Protein AF-H9FGT3-F1 (afdb_monomer_lite)

Secondary structure (DSSP, 8-state):
---S---HHHHS-SSS--SS----S---EETTEE-HHHHHHHHS-TT--SS-HHHHHHS----------TTS--

Foldseek 3Di:
DDDDDDDPVRQPDPVDHDPDDDDDQADQDDPNDGCRVVSLVVVDDPPDPPPRVVCVVPDDDDDDDDDADPVRHD

Organism: Macaca mulatta (NCBI:txid9544)

Sequence (74 aa):
LVIGYLSEEELLDTENPFVQLLSGVVWLIRNGSIYINESQATECDETQETGSFSKFVNVISARTAIGHDRKGQL

pLDDT: mean 91.21, std 12.34, range [46.06, 98.19]

Structure (mmCIF, N/CA/C/O backbone):
data_AF-H9FGT3-F1
#
_entry.id   AF-H9FGT3-F1
#
loop_
_atom_site.group_PDB
_atom_site.id
_atom_site.type_symbol
_atom_site.label_atom_id
_atom_site.label_alt_id
_atom_site.label_comp_id
_atom_site.label_asym_id
_atom_site.label_entity_id
_atom_site.label_seq_id
_atom_site.pdbx_PDB_ins_code
_atom_site.Cartn_x
_atom_site.Cartn_y
_atom_site.Cartn_z
_atom_site.occupancy
_atom_site.B_iso_or_equiv
_atom_site.auth_seq_id
_atom_site.auth_comp_id
_atom_site.auth_asym_id
_atom_site.auth_atom_id
_atom_site.pdbx_PDB_model_num
ATOM 1 N N . LEU A 1 1 ? -11.337 -1.181 5.670 1.00 93.00 1 LEU A N 1
ATOM 2 C CA . LEU A 1 1 ? -10.052 -1.457 4.991 1.00 93.00 1 LEU A CA 1
ATOM 3 C C . LEU A 1 1 ? -9.392 -0.123 4.726 1.00 93.00 1 LEU A C 1
ATOM 5 O O . LEU A 1 1 ? -10.087 0.785 4.288 1.00 93.00 1 LEU A O 1
ATOM 9 N N . VAL A 1 2 ? -8.108 0.002 5.038 1.00 96.75 2 VAL A N 1
ATOM 10 C CA . VAL A 1 2 ? -7.343 1.236 4.839 1.00 96.75 2 VAL A CA 1
ATOM 11 C C . VAL A 1 2 ? -6.162 0.900 3.939 1.00 96.75 2 VAL A C 1
ATOM 13 O O . VAL A 1 2 ? -5.485 -0.098 4.171 1.00 96.75 2 VAL A O 1
ATOM 16 N N . ILE A 1 3 ? -5.960 1.698 2.891 1.00 97.38 3 ILE A N 1
ATOM 17 C CA . ILE A 1 3 ? -4.812 1.614 1.983 1.00 97.38 3 ILE A CA 1
ATOM 18 C C . ILE A 1 3 ? -4.346 3.043 1.730 1.00 97.38 3 ILE A C 1
ATOM 20 O O . ILE A 1 3 ? -5.155 3.885 1.336 1.00 97.38 3 ILE A O 1
ATOM 24 N N . GLY A 1 4 ? -3.058 3.301 1.932 1.00 97.06 4 GLY A N 1
ATOM 25 C CA . GLY A 1 4 ? -2.443 4.584 1.625 1.00 97.06 4 GLY A CA 1
ATOM 26 C C . GLY A 1 4 ? -1.374 4.972 2.633 1.00 97.06 4 GLY A C 1
ATOM 27 O O . GLY A 1 4 ? -0.815 4.118 3.320 1.00 97.06 4 GLY A O 1
ATOM 2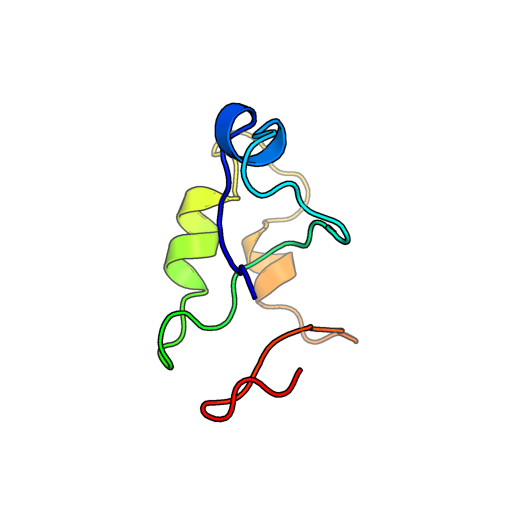8 N N . TYR A 1 5 ? -1.105 6.271 2.695 1.00 97.25 5 TYR A N 1
ATOM 29 C CA . TYR A 1 5 ? -0.168 6.868 3.639 1.00 97.25 5 TYR A CA 1
ATOM 30 C C . TYR A 1 5 ? -0.901 7.263 4.914 1.00 97.25 5 TYR A C 1
ATOM 32 O O . TYR A 1 5 ? -2.001 7.807 4.842 1.00 97.25 5 TYR A O 1
ATOM 40 N N . LEU A 1 6 ? -0.282 6.978 6.055 1.00 97.56 6 LEU A N 1
ATOM 41 C CA . LEU A 1 6 ? -0.818 7.255 7.381 1.00 97.56 6 LEU A CA 1
ATOM 42 C C . LEU A 1 6 ? 0.252 7.977 8.192 1.00 97.56 6 LEU A C 1
ATOM 44 O O . LEU A 1 6 ? 1.425 7.594 8.163 1.00 97.56 6 LEU A O 1
ATOM 48 N N . SER A 1 7 ? -0.157 9.017 8.902 1.00 97.44 7 SER A N 1
ATOM 49 C CA . SER A 1 7 ? 0.660 9.654 9.930 1.00 97.44 7 SER A CA 1
ATOM 50 C C . SER A 1 7 ? 0.726 8.786 11.187 1.00 97.44 7 SER A C 1
ATOM 52 O O . SER A 1 7 ? -0.130 7.937 11.425 1.00 97.44 7 SER A O 1
ATOM 54 N N . GLU A 1 8 ? 1.735 9.013 12.027 1.00 97.38 8 GLU A N 1
ATOM 55 C CA . GLU A 1 8 ? 1.849 8.317 13.314 1.00 97.38 8 GLU A CA 1
ATOM 56 C C . GLU A 1 8 ? 0.633 8.581 14.219 1.00 97.38 8 GLU A C 1
ATOM 58 O O . GLU A 1 8 ? 0.163 7.673 14.897 1.00 97.38 8 GLU A O 1
ATOM 63 N N . GLU A 1 9 ? 0.067 9.789 14.169 1.00 96.94 9 GLU A N 1
ATOM 64 C CA . GLU A 1 9 ? -1.137 10.147 14.926 1.00 96.94 9 GLU A CA 1
ATOM 65 C C . GLU A 1 9 ? -2.345 9.286 14.525 1.00 96.94 9 GLU A C 1
ATOM 67 O O . GLU A 1 9 ? -3.052 8.784 15.396 1.00 96.94 9 GLU A O 1
ATOM 72 N N . GLU A 1 10 ? -2.546 9.041 13.225 1.00 96.69 10 GLU A N 1
ATOM 73 C CA . GLU A 1 10 ? -3.608 8.154 12.724 1.00 96.69 10 GLU A CA 1
ATOM 74 C C . GLU A 1 10 ? -3.383 6.687 13.116 1.00 96.69 10 GLU A C 1
ATOM 76 O O . GLU A 1 10 ? -4.340 5.934 13.286 1.00 96.69 10 GLU A O 1
ATOM 81 N N . LEU A 1 11 ? -2.125 6.261 13.259 1.00 95.00 11 LEU A N 1
ATOM 82 C CA . LEU A 1 11 ? -1.790 4.903 13.695 1.00 95.00 11 LEU A CA 1
ATOM 83 C C . LEU A 1 11 ? -2.043 4.684 15.189 1.00 95.00 11 LEU A C 1
ATOM 85 O O . LEU A 1 11 ? -2.355 3.564 15.595 1.00 95.00 11 LEU A O 1
ATOM 89 N N . LEU A 1 12 ? -1.886 5.735 15.993 1.00 96.56 12 LEU A N 1
ATOM 90 C CA . LEU A 1 12 ? -2.047 5.709 17.446 1.00 96.56 12 LEU A CA 1
ATOM 91 C C . LEU A 1 12 ? -3.477 6.028 17.905 1.00 96.56 12 LEU A C 1
ATOM 93 O O . LEU A 1 12 ? -3.721 6.078 19.113 1.00 96.56 12 LEU A O 1
ATOM 97 N N . ASP A 1 13 ? -4.418 6.224 16.975 1.00 96.06 13 ASP A N 1
ATOM 98 C CA . ASP A 1 13 ? -5.822 6.435 17.313 1.00 96.06 1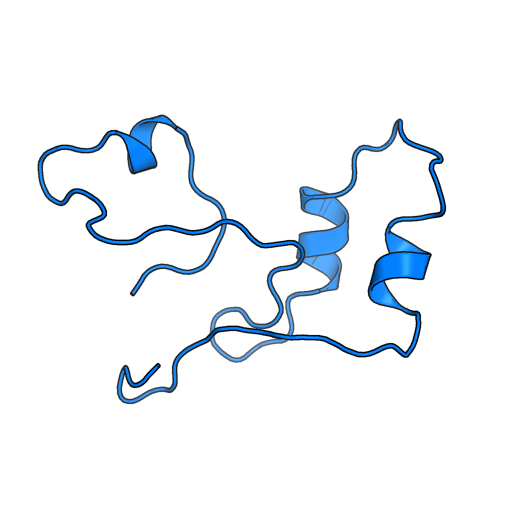3 ASP A CA 1
ATOM 99 C C . ASP A 1 13 ? -6.374 5.268 18.151 1.00 96.06 13 ASP A C 1
ATOM 101 O O . ASP A 1 13 ? -6.174 4.086 17.858 1.00 96.06 13 ASP A O 1
ATOM 105 N N . THR A 1 14 ? -7.084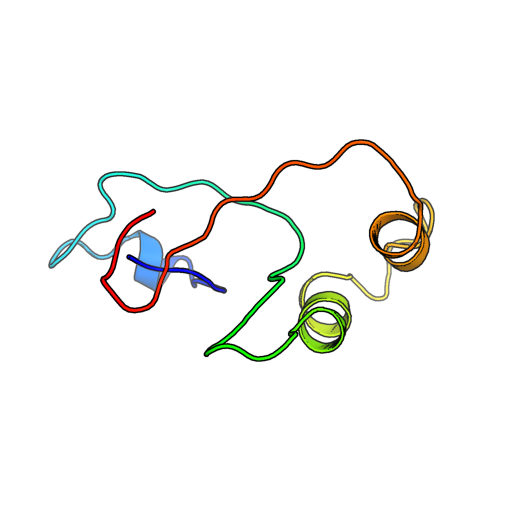 5.623 19.219 1.00 96.44 14 THR A N 1
ATOM 106 C CA . THR A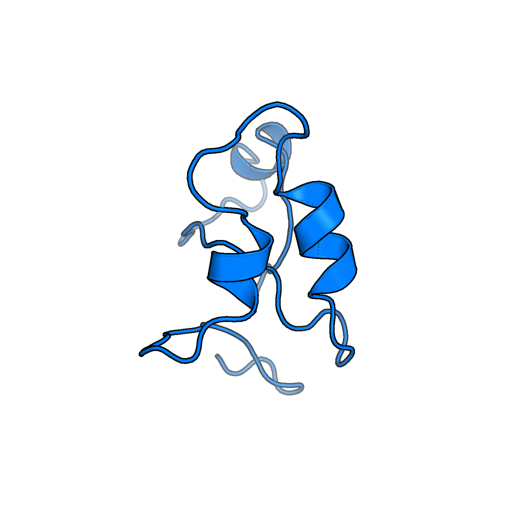 1 14 ? -7.675 4.683 20.177 1.00 96.44 14 THR A CA 1
ATOM 107 C C . THR A 1 14 ? -9.191 4.567 20.037 1.00 96.44 14 THR A C 1
ATOM 109 O O . THR A 1 14 ? -9.766 3.648 20.620 1.00 96.44 14 THR A O 1
ATOM 112 N N . GLU A 1 15 ? -9.844 5.443 19.262 1.00 97.62 15 GLU A N 1
ATOM 113 C CA . GLU A 1 15 ? -11.285 5.364 19.001 1.00 97.62 15 GLU A CA 1
ATOM 114 C C . GLU A 1 15 ? -11.611 4.195 18.059 1.00 97.62 15 GLU A C 1
ATOM 116 O O . GLU A 1 15 ? -12.512 3.401 18.341 1.00 97.62 15 GLU A O 1
ATOM 121 N N . ASN A 1 16 ? -10.841 4.039 16.977 1.00 96.00 16 ASN A N 1
ATOM 122 C CA . ASN A 1 16 ? -10.950 2.914 16.046 1.00 96.00 16 ASN A CA 1
ATOM 123 C C . ASN A 1 16 ? -9.559 2.357 15.672 1.00 96.00 16 ASN A C 1
ATOM 125 O O . ASN A 1 16 ? -9.101 2.536 14.538 1.00 96.00 16 ASN A O 1
ATOM 129 N N . PRO A 1 17 ? -8.874 1.677 16.611 1.00 97.06 17 PRO A N 1
ATOM 130 C CA . PRO A 1 17 ? -7.486 1.273 16.433 1.00 97.06 17 PRO A CA 1
ATOM 131 C C . PRO A 1 17 ? -7.327 0.202 15.351 1.00 97.06 17 PRO A C 1
ATOM 133 O O . PRO A 1 17 ? -8.170 -0.685 15.170 1.00 97.06 17 PRO A O 1
ATOM 136 N N . PHE A 1 18 ? -6.179 0.218 14.674 1.00 97.75 18 PHE A N 1
ATOM 137 C CA . PHE A 1 18 ? -5.804 -0.854 13.758 1.00 97.75 18 PHE A CA 1
ATOM 138 C C . PHE A 1 18 ? -5.614 -2.181 14.505 1.00 97.75 18 PHE A C 1
ATOM 140 O O . PHE A 1 18 ? -4.760 -2.310 15.376 1.00 97.75 18 PHE A O 1
ATOM 147 N N . VAL A 1 19 ? -6.370 -3.208 14.107 1.00 97.81 19 VAL A N 1
ATOM 148 C CA . VAL A 1 19 ? -6.169 -4.591 14.588 1.00 97.81 19 VAL A CA 1
ATOM 149 C C . VAL A 1 19 ? -5.093 -5.314 13.772 1.00 97.81 19 VAL A C 1
ATOM 151 O O . VAL A 1 19 ? -4.379 -6.172 14.286 1.00 97.81 19 VAL A O 1
ATOM 154 N N . GLN A 1 20 ? -4.985 -4.980 12.485 1.00 97.12 20 GLN A N 1
ATOM 155 C CA . GLN A 1 20 ? -3.963 -5.489 11.575 1.00 97.12 20 GLN A CA 1
ATOM 156 C C . GLN A 1 20 ? -3.420 -4.333 10.747 1.00 97.12 20 GLN A C 1
ATOM 158 O O . GLN A 1 20 ? -4.189 -3.542 10.199 1.00 97.12 20 GLN A O 1
ATOM 163 N N . LEU A 1 21 ? -2.097 -4.266 10.647 1.00 97.50 21 LEU A N 1
ATOM 164 C CA . LEU A 1 21 ? -1.389 -3.267 9.869 1.00 97.50 21 LEU A CA 1
ATOM 165 C C . LEU A 1 21 ? -0.071 -3.865 9.381 1.00 97.50 21 LEU A C 1
ATOM 167 O O . LEU A 1 21 ? 0.621 -4.560 10.124 1.00 97.50 21 LEU A O 1
ATOM 171 N N . LEU A 1 22 ? 0.267 -3.590 8.129 1.00 97.25 22 LEU A N 1
ATOM 172 C CA . LEU A 1 22 ? 1.564 -3.899 7.543 1.00 97.25 22 LEU A CA 1
ATOM 173 C C . LEU A 1 22 ? 1.950 -2.772 6.591 1.00 97.25 22 LEU A C 1
ATOM 175 O O . LEU A 1 22 ? 1.077 -2.131 6.006 1.00 97.25 22 LEU A O 1
ATOM 179 N N . SER A 1 23 ? 3.250 -2.571 6.414 1.00 96.38 23 SER A N 1
ATOM 180 C CA . SER A 1 23 ? 3.784 -1.578 5.484 1.00 96.38 23 SER A CA 1
ATOM 181 C C . SER A 1 23 ? 4.287 -2.260 4.218 1.00 96.38 23 SER A C 1
ATOM 183 O O . SER A 1 23 ? 4.893 -3.332 4.266 1.00 96.38 23 SER A O 1
ATOM 185 N N . GLY A 1 24 ? 4.030 -1.624 3.080 1.00 94.69 24 GLY A N 1
ATOM 186 C CA . GLY A 1 24 ? 4.584 -1.991 1.781 1.00 94.69 24 GLY A CA 1
ATOM 187 C C . GLY A 1 24 ? 5.341 -0.818 1.167 1.00 94.69 24 GLY A C 1
ATOM 188 O O . GLY A 1 24 ? 5.518 0.215 1.807 1.00 94.69 24 GLY A O 1
ATOM 189 N N . VAL A 1 25 ? 5.765 -0.991 -0.083 1.00 94.19 25 VAL A N 1
ATOM 190 C CA . VAL A 1 25 ? 6.391 0.056 -0.901 1.00 94.19 25 VAL A CA 1
ATOM 191 C C . VAL A 1 25 ? 5.652 0.097 -2.238 1.00 94.19 25 VAL A C 1
ATOM 193 O O . VAL A 1 25 ? 5.424 -0.955 -2.841 1.00 94.19 25 VAL A O 1
ATOM 196 N N . VAL A 1 26 ? 5.314 1.301 -2.691 1.00 95.75 26 VAL A N 1
ATOM 197 C CA . VAL A 1 26 ? 4.441 1.664 -3.815 1.00 95.75 26 VAL A CA 1
ATOM 198 C C . VAL A 1 26 ? 2.961 1.372 -3.570 1.00 95.75 26 VAL A C 1
ATOM 200 O O . VAL A 1 26 ? 2.516 0.222 -3.537 1.00 95.75 26 VAL A O 1
ATOM 203 N N . TRP A 1 27 ? 2.149 2.429 -3.544 1.00 97.62 27 TRP A N 1
ATOM 204 C CA . TRP A 1 27 ? 0.697 2.320 -3.637 1.00 97.62 27 TRP A CA 1
ATOM 205 C C . TRP A 1 27 ? 0.265 2.169 -5.105 1.00 97.62 27 TRP A C 1
ATOM 207 O O . TRP A 1 27 ? 0.264 3.108 -5.892 1.00 97.62 27 TRP A O 1
ATOM 217 N N . LEU A 1 28 ? -0.117 0.948 -5.494 1.00 97.81 28 LEU A N 1
ATOM 218 C CA . LEU A 1 28 ? -0.364 0.609 -6.902 1.00 97.81 28 LEU A CA 1
ATOM 219 C C . LEU A 1 28 ? -1.628 1.253 -7.498 1.00 97.81 28 LEU A C 1
ATOM 221 O O . LEU A 1 28 ? -1.590 1.756 -8.624 1.00 97.81 28 LEU A O 1
ATOM 225 N N . ILE A 1 29 ? -2.757 1.186 -6.781 1.00 98.12 29 ILE A N 1
ATOM 226 C CA . ILE A 1 29 ? -4.076 1.613 -7.271 1.00 98.12 29 ILE A CA 1
ATOM 227 C C . ILE A 1 29 ? -4.796 2.428 -6.200 1.00 98.12 29 ILE A C 1
ATOM 229 O O . ILE A 1 29 ? -5.074 1.923 -5.111 1.00 98.12 29 ILE A O 1
ATOM 233 N N . ARG A 1 30 ? -5.205 3.648 -6.553 1.00 98.00 30 ARG A N 1
ATOM 234 C CA . ARG A 1 30 ? -6.028 4.527 -5.722 1.00 98.00 30 ARG A CA 1
ATOM 235 C C . ARG A 1 30 ? -7.352 4.805 -6.419 1.00 98.00 30 ARG A C 1
ATOM 237 O O . ARG A 1 30 ? -7.383 5.330 -7.527 1.00 98.00 30 ARG A O 1
ATOM 244 N N . ASN A 1 31 ? -8.458 4.446 -5.767 1.00 96.50 31 ASN A N 1
ATOM 245 C CA . ASN A 1 31 ? -9.815 4.644 -6.292 1.00 96.50 31 ASN A CA 1
ATOM 246 C C . ASN A 1 31 ? -10.021 4.084 -7.723 1.00 96.50 31 ASN A C 1
ATOM 248 O O . ASN A 1 31 ? -10.692 4.686 -8.556 1.00 96.50 31 ASN A O 1
ATOM 252 N N . GLY A 1 32 ? -9.405 2.935 -8.024 1.00 96.94 32 GLY A N 1
ATOM 253 C CA . GLY A 1 32 ? -9.476 2.293 -9.343 1.00 96.94 32 GLY A CA 1
ATOM 254 C C . GLY A 1 32 ? -8.530 2.859 -10.410 1.00 96.94 32 GLY A C 1
ATOM 255 O O . GLY A 1 32 ? -8.523 2.332 -11.520 1.00 96.94 32 GLY A O 1
ATOM 256 N N . SER A 1 33 ? -7.719 3.869 -10.084 1.00 98.12 33 SER A N 1
ATOM 257 C CA . SER A 1 33 ? -6.712 4.458 -10.975 1.00 98.12 33 SER A CA 1
ATOM 258 C C . SER A 1 33 ? -5.297 4.060 -10.561 1.00 98.12 33 SER A C 1
ATOM 260 O O . SER A 1 33 ? -5.015 3.925 -9.372 1.00 98.12 33 SER A O 1
ATOM 262 N N . ILE A 1 34 ? -4.402 3.888 -11.537 1.00 98.12 34 ILE A N 1
ATOM 263 C CA . ILE A 1 34 ? -2.969 3.639 -11.298 1.00 98.12 34 ILE A CA 1
ATOM 264 C C . ILE A 1 34 ? -2.370 4.829 -10.537 1.00 98.12 34 ILE A C 1
ATOM 266 O O . ILE A 1 34 ? -2.657 5.966 -10.897 1.00 98.12 34 ILE A O 1
ATOM 270 N N . TYR A 1 35 ? -1.548 4.558 -9.518 1.00 98.19 35 TYR A N 1
ATOM 271 C CA . TYR A 1 35 ? -1.002 5.580 -8.609 1.00 98.19 35 TYR A CA 1
ATOM 272 C C . TYR A 1 35 ? 0.531 5.502 -8.424 1.00 98.19 35 TYR A C 1
ATOM 274 O O . TYR A 1 35 ? 1.116 6.072 -7.507 1.00 98.19 35 TYR A O 1
ATOM 282 N N . ILE A 1 36 ? 1.212 4.780 -9.321 1.00 95.56 36 ILE A N 1
ATOM 283 C CA . ILE A 1 36 ? 2.648 4.474 -9.221 1.00 95.56 36 ILE A CA 1
ATOM 284 C C . ILE A 1 36 ? 3.527 5.735 -9.301 1.00 95.56 36 ILE A C 1
ATOM 286 O O . ILE A 1 36 ? 4.572 5.795 -8.656 1.00 95.56 36 ILE A O 1
ATOM 290 N N . ASN A 1 37 ? 3.150 6.736 -10.100 1.00 93.00 37 ASN A N 1
ATOM 291 C CA . ASN A 1 37 ? 3.969 7.940 -10.287 1.00 93.00 37 ASN A CA 1
ATOM 292 C C . ASN A 1 37 ? 3.941 8.829 -9.042 1.00 93.00 37 ASN A C 1
ATOM 294 O O . ASN A 1 37 ? 4.970 9.345 -8.616 1.00 93.00 37 ASN A O 1
ATOM 298 N N . GLU A 1 38 ? 2.768 8.962 -8.438 1.00 95.06 38 GLU A N 1
ATOM 299 C CA . GLU A 1 38 ? 2.556 9.681 -7.194 1.00 95.06 38 GLU A CA 1
ATOM 300 C C . GLU A 1 38 ? 3.283 8.995 -6.038 1.00 95.06 38 GLU A C 1
ATOM 302 O O . GLU A 1 38 ? 3.939 9.666 -5.241 1.00 95.06 38 GLU A O 1
ATOM 307 N N . SER A 1 39 ? 3.252 7.660 -5.989 1.00 93.94 39 SER A N 1
ATOM 308 C CA . SER A 1 39 ? 4.039 6.898 -5.019 1.00 93.94 39 SER A CA 1
ATOM 309 C C . SER A 1 39 ? 5.538 7.072 -5.201 1.00 93.94 39 SER A C 1
ATOM 311 O O . SER A 1 39 ? 6.238 7.254 -4.215 1.00 93.94 39 SER A O 1
ATOM 313 N N . GLN A 1 40 ? 6.043 7.086 -6.438 1.00 90.50 40 GLN A N 1
ATOM 314 C CA . GLN A 1 40 ? 7.462 7.366 -6.686 1.00 90.50 40 GLN A CA 1
ATOM 315 C C . GLN A 1 40 ? 7.882 8.739 -6.161 1.00 90.50 40 GLN A C 1
ATOM 317 O O . GLN A 1 40 ? 8.950 8.849 -5.575 1.00 90.50 40 GLN A O 1
ATOM 322 N N . ALA A 1 41 ? 7.050 9.765 -6.342 1.00 89.94 41 ALA A N 1
ATOM 323 C CA . ALA A 1 41 ? 7.343 11.105 -5.837 1.00 89.94 41 ALA A CA 1
ATOM 324 C C . ALA A 1 41 ? 7.231 11.214 -4.306 1.00 89.94 41 ALA A C 1
ATOM 326 O O . ALA A 1 41 ? 7.877 12.067 -3.711 1.00 89.94 41 ALA A O 1
ATOM 327 N N . THR A 1 42 ? 6.400 10.379 -3.679 1.00 91.00 42 THR A N 1
ATOM 328 C CA . THR A 1 42 ? 6.119 10.443 -2.235 1.00 91.00 42 THR A CA 1
ATOM 329 C C . THR A 1 42 ? 7.072 9.578 -1.409 1.00 91.00 42 THR A C 1
ATOM 331 O O . THR A 1 42 ? 7.423 9.946 -0.295 1.00 91.00 42 THR A O 1
ATOM 334 N N . GLU A 1 43 ? 7.469 8.417 -1.931 1.00 89.12 43 GLU A N 1
ATOM 335 C CA . GLU A 1 43 ? 8.215 7.389 -1.189 1.00 89.12 43 GLU A CA 1
ATOM 336 C C . GLU A 1 43 ? 9.713 7.357 -1.520 1.00 89.12 43 GLU A C 1
ATOM 338 O O . GLU A 1 43 ? 10.470 6.640 -0.866 1.00 89.12 43 GLU A O 1
ATOM 343 N N . CYS A 1 44 ? 10.152 8.087 -2.549 1.00 82.12 44 CYS A N 1
ATOM 344 C CA . CYS A 1 44 ? 11.563 8.189 -2.900 1.00 82.12 44 CYS A CA 1
ATOM 345 C C . CYS A 1 44 ? 12.170 9.448 -2.281 1.00 82.12 44 CYS A C 1
ATOM 347 O O . CYS A 1 44 ? 11.810 10.561 -2.660 1.00 82.12 44 CYS A O 1
ATOM 349 N N . ASP A 1 45 ? 13.159 9.276 -1.407 1.00 69.19 45 ASP A N 1
ATOM 350 C CA . ASP A 1 45 ? 13.985 10.391 -0.952 1.00 69.19 45 ASP A CA 1
ATOM 351 C C . ASP A 1 45 ? 14.855 10.905 -2.110 1.00 69.19 45 ASP A C 1
ATOM 353 O O . ASP A 1 45 ? 15.548 10.127 -2.771 1.00 69.19 45 ASP A O 1
ATOM 357 N N . GLU A 1 46 ? 14.894 12.225 -2.323 1.00 62.75 46 GLU A N 1
ATOM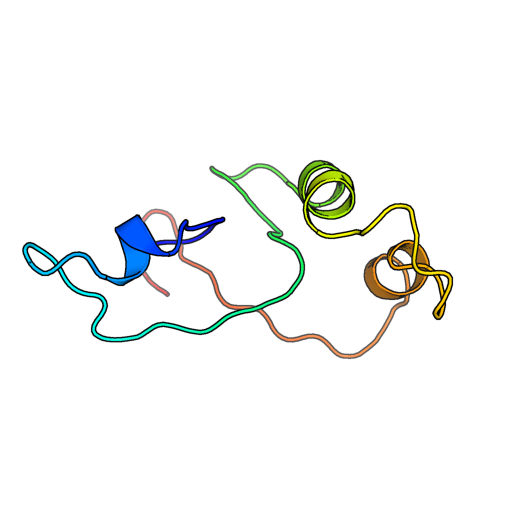 358 C CA . GLU A 1 46 ? 15.741 12.867 -3.350 1.00 62.75 46 GLU A CA 1
ATOM 359 C C . GLU A 1 46 ? 17.254 12.641 -3.124 1.00 62.75 46 GLU A C 1
ATOM 361 O O . GLU A 1 46 ? 18.073 12.983 -3.975 1.00 62.75 46 GLU A O 1
ATOM 366 N N . THR A 1 47 ? 17.648 12.082 -1.973 1.00 55.78 47 THR A N 1
ATOM 367 C CA . THR A 1 47 ? 19.043 12.010 -1.506 1.00 55.78 47 THR A CA 1
ATOM 368 C C . THR A 1 47 ? 19.679 10.616 -1.581 1.00 55.78 47 THR A C 1
ATOM 370 O O . THR A 1 47 ? 20.892 10.501 -1.391 1.00 55.78 47 THR A O 1
ATOM 373 N N . GLN A 1 48 ? 18.916 9.550 -1.869 1.00 47.28 48 GLN A N 1
ATOM 374 C CA . GLN A 1 48 ? 19.433 8.174 -1.885 1.00 47.28 48 GLN A CA 1
ATOM 375 C C . GLN A 1 48 ? 19.669 7.615 -3.303 1.00 47.28 48 GLN A C 1
ATOM 377 O O . GLN A 1 48 ? 18.751 7.330 -4.064 1.00 47.28 48 GLN A O 1
ATOM 382 N N . GLU A 1 49 ? 20.942 7.346 -3.607 1.00 53.62 49 GLU A N 1
ATOM 383 C CA . GLU A 1 49 ? 21.463 6.765 -4.862 1.00 53.62 49 GLU A CA 1
ATOM 384 C C . GLU A 1 49 ? 21.668 5.229 -4.784 1.00 53.62 49 GLU A C 1
ATOM 386 O O . GLU A 1 49 ? 22.520 4.652 -5.461 1.00 53.62 49 GLU A O 1
ATOM 391 N N . THR A 1 50 ? 20.925 4.505 -3.940 1.00 46.06 50 THR A N 1
ATOM 392 C CA . THR A 1 50 ? 21.127 3.049 -3.749 1.00 46.06 50 THR A CA 1
ATOM 393 C C . THR A 1 50 ? 20.354 2.218 -4.779 1.00 46.06 50 THR A C 1
ATOM 395 O O . THR A 1 50 ? 19.486 1.427 -4.443 1.00 46.06 50 THR A O 1
ATOM 398 N N . GLY A 1 51 ? 20.686 2.386 -6.065 1.00 57.84 51 GLY A N 1
ATOM 399 C CA . GLY A 1 51 ? 20.004 1.722 -7.181 1.00 57.84 51 GLY A CA 1
ATOM 400 C C . GLY A 1 51 ? 18.589 2.269 -7.344 1.00 57.84 51 GLY A C 1
ATOM 401 O O . GLY A 1 51 ? 17.711 1.934 -6.565 1.00 57.84 51 GLY A O 1
ATOM 402 N N . SER A 1 52 ? 18.381 3.133 -8.341 1.00 74.88 52 SER A N 1
ATOM 403 C CA . SER A 1 52 ? 17.215 4.025 -8.402 1.00 74.88 52 SER A CA 1
ATOM 404 C C . SER A 1 52 ? 15.907 3.343 -7.984 1.00 74.88 52 SER A C 1
ATOM 406 O O . SER A 1 52 ? 15.576 2.269 -8.483 1.00 74.88 52 SER A O 1
ATOM 408 N N . PHE A 1 53 ? 15.130 3.963 -7.094 1.00 82.94 53 PHE A N 1
ATOM 409 C CA . PHE A 1 53 ? 13.759 3.535 -6.788 1.00 82.94 53 PHE A CA 1
ATOM 410 C C . PHE A 1 53 ? 12.971 3.258 -8.087 1.00 82.94 53 PHE A C 1
ATOM 412 O O . PHE A 1 53 ? 12.248 2.273 -8.210 1.00 82.94 53 PHE A O 1
ATOM 419 N N . SER A 1 54 ? 13.264 4.034 -9.136 1.00 85.19 54 SER A N 1
ATOM 420 C CA . SER A 1 54 ? 12.871 3.773 -10.524 1.00 85.19 54 SER A CA 1
ATOM 421 C C . SER A 1 54 ? 13.231 2.365 -11.040 1.00 85.19 54 SER A C 1
ATOM 423 O O . SER A 1 54 ? 12.374 1.688 -11.597 1.00 85.19 54 SER A O 1
ATOM 425 N N . LYS A 1 55 ? 14.456 1.855 -10.854 1.00 87.31 55 LYS A N 1
ATOM 426 C CA . LYS A 1 55 ? 14.812 0.460 -11.169 1.00 87.31 55 LYS A CA 1
ATOM 427 C C . LYS A 1 55 ? 13.987 -0.532 -10.349 1.00 87.31 55 LYS A C 1
ATOM 429 O O . LYS A 1 55 ? 13.548 -1.529 -10.917 1.00 87.31 55 LYS A O 1
ATOM 434 N N . PHE A 1 56 ? 13.760 -0.282 -9.055 1.00 88.06 56 PHE A N 1
ATOM 435 C CA . PHE A 1 56 ? 12.891 -1.139 -8.236 1.00 88.06 56 PHE A CA 1
ATOM 436 C C . PHE A 1 56 ? 11.466 -1.197 -8.798 1.00 88.06 56 PHE A C 1
ATOM 438 O O . PHE A 1 56 ? 10.908 -2.289 -8.871 1.00 88.06 56 PHE A O 1
ATOM 445 N N . VAL A 1 57 ? 10.910 -0.070 -9.243 1.00 90.25 57 VAL A N 1
ATOM 446 C CA . VAL A 1 57 ? 9.576 0.004 -9.860 1.00 90.25 57 VAL A CA 1
ATOM 447 C C . VAL A 1 57 ? 9.545 -0.672 -11.235 1.00 90.25 57 VAL A C 1
ATOM 449 O O . VAL A 1 57 ? 8.615 -1.416 -11.533 1.00 90.25 57 VAL A O 1
ATOM 452 N N . ASN A 1 58 ? 10.567 -0.454 -12.064 1.00 90.19 58 ASN A N 1
ATOM 453 C CA . ASN A 1 58 ? 10.540 -0.825 -13.482 1.00 90.19 58 ASN A CA 1
ATOM 454 C C . ASN A 1 58 ? 11.061 -2.239 -13.790 1.00 90.19 58 ASN A C 1
ATOM 456 O O . ASN A 1 58 ? 10.786 -2.768 -14.868 1.00 90.19 58 ASN A O 1
ATOM 460 N N . VAL A 1 59 ? 11.833 -2.872 -12.898 1.00 92.56 59 VAL A N 1
ATOM 461 C CA . VAL A 1 59 ? 12.390 -4.208 -13.168 1.00 92.56 59 VAL A CA 1
ATOM 462 C C . VAL A 1 59 ? 11.329 -5.305 -13.046 1.00 92.56 59 VAL A C 1
ATOM 464 O O . VAL A 1 59 ? 10.623 -5.419 -12.036 1.00 92.56 59 VAL A O 1
ATOM 467 N N . ILE A 1 60 ? 11.274 -6.175 -14.056 1.00 95.44 60 ILE A N 1
ATOM 468 C CA . ILE A 1 60 ? 10.471 -7.399 -14.023 1.00 95.44 60 ILE A CA 1
ATOM 469 C C . ILE A 1 60 ? 11.127 -8.378 -13.046 1.00 95.44 60 ILE A C 1
ATOM 471 O O . ILE A 1 60 ? 12.271 -8.788 -13.224 1.00 95.44 60 ILE A O 1
ATOM 475 N N . SER A 1 61 ? 10.391 -8.735 -12.001 1.00 94.56 61 SER A N 1
ATOM 476 C CA . SER A 1 61 ? 10.801 -9.674 -10.957 1.00 94.56 61 SER A CA 1
ATOM 477 C C . SER A 1 61 ? 9.550 -10.269 -10.304 1.00 94.56 61 SER A C 1
ATOM 479 O O . SER A 1 61 ? 8.441 -9.801 -10.564 1.00 94.56 61 SER A O 1
ATOM 481 N N . ALA A 1 62 ? 9.703 -11.279 -9.448 1.00 97.50 62 ALA A N 1
ATOM 482 C CA . ALA A 1 62 ? 8.600 -11.768 -8.623 1.00 97.50 62 ALA A CA 1
ATOM 483 C C . ALA A 1 62 ? 8.114 -10.659 -7.669 1.00 97.50 62 ALA A C 1
ATOM 485 O O . ALA A 1 62 ? 8.930 -9.955 -7.072 1.00 97.50 62 ALA A O 1
ATOM 486 N N . ARG A 1 63 ? 6.790 -10.497 -7.532 1.00 96.12 63 ARG A N 1
ATOM 487 C CA . ARG A 1 63 ? 6.141 -9.477 -6.690 1.00 96.12 63 ARG A CA 1
ATOM 488 C C . ARG A 1 63 ? 4.934 -10.068 -5.974 1.00 96.12 63 ARG A C 1
ATOM 490 O O . ARG A 1 63 ? 4.313 -11.009 -6.460 1.00 96.12 63 ARG A O 1
ATOM 497 N N . THR A 1 64 ? 4.580 -9.460 -4.854 1.00 97.94 64 THR A N 1
ATOM 498 C CA . THR A 1 64 ? 3.368 -9.750 -4.084 1.00 97.94 64 THR A CA 1
ATOM 499 C C . THR A 1 64 ? 2.654 -8.438 -3.791 1.00 97.94 64 THR A C 1
ATOM 501 O O . THR A 1 64 ? 3.313 -7.414 -3.620 1.00 97.94 64 THR A O 1
ATOM 504 N N . ALA A 1 65 ? 1.326 -8.458 -3.728 1.00 97.69 65 ALA A N 1
ATOM 505 C CA . ALA A 1 65 ? 0.509 -7.285 -3.436 1.00 97.69 65 ALA A CA 1
ATOM 506 C C . ALA A 1 65 ? -0.716 -7.685 -2.604 1.00 97.69 65 ALA A C 1
ATOM 508 O O . ALA A 1 65 ? -1.124 -8.845 -2.616 1.00 97.69 65 ALA A O 1
ATOM 509 N N . ILE A 1 66 ? -1.293 -6.708 -1.910 1.00 97.88 66 ILE A N 1
ATOM 510 C CA . ILE A 1 66 ? -2.551 -6.816 -1.169 1.00 97.88 66 ILE A CA 1
ATOM 511 C C . ILE A 1 66 ? -3.466 -5.673 -1.617 1.00 97.88 66 ILE A C 1
ATOM 513 O O . ILE A 1 66 ? -2.985 -4.577 -1.913 1.00 97.88 66 ILE A O 1
ATOM 517 N N . GLY A 1 67 ? -4.767 -5.925 -1.717 1.00 97.56 67 GLY A N 1
ATOM 518 C CA . GLY A 1 67 ? -5.736 -4.948 -2.200 1.00 97.56 67 GLY A CA 1
ATOM 519 C C . GLY A 1 67 ? -7.132 -5.245 -1.678 1.00 97.56 67 GLY A C 1
ATOM 520 O O . GLY A 1 67 ? -7.289 -5.982 -0.712 1.00 97.56 67 GLY A O 1
ATOM 521 N N . HIS A 1 68 ? -8.133 -4.620 -2.290 1.00 98.19 68 HIS A N 1
ATOM 522 C CA . HIS A 1 68 ? -9.520 -5.024 -2.118 1.00 98.19 68 HIS A CA 1
ATOM 523 C C . HIS A 1 68 ? -10.348 -4.675 -3.357 1.00 98.19 68 HIS A C 1
ATOM 525 O O . HIS A 1 68 ? -9.998 -3.775 -4.128 1.00 98.19 68 HIS A O 1
ATOM 531 N N . ASP A 1 69 ? -11.471 -5.361 -3.539 1.00 97.94 69 ASP A N 1
ATOM 532 C CA . ASP A 1 69 ? -12.414 -5.104 -4.621 1.00 97.94 69 ASP A CA 1
ATOM 533 C C . ASP A 1 69 ? -13.510 -4.088 -4.228 1.00 97.94 69 ASP A C 1
ATOM 535 O O . ASP A 1 69 ? -13.547 -3.543 -3.118 1.00 97.94 69 ASP A O 1
ATOM 539 N N . ARG A 1 70 ? -14.435 -3.815 -5.159 1.00 97.44 70 ARG A N 1
ATOM 540 C CA . ARG A 1 70 ? -15.575 -2.901 -4.937 1.00 97.44 70 ARG A CA 1
ATOM 541 C C . ARG A 1 70 ? -16.625 -3.444 -3.963 1.00 97.44 70 ARG A C 1
ATOM 543 O O . ARG A 1 70 ? -17.467 -2.677 -3.508 1.00 97.44 70 ARG A O 1
ATOM 550 N N . LYS A 1 71 ? -16.614 -4.746 -3.680 1.00 98.06 71 LYS A N 1
ATOM 551 C CA . LYS A 1 71 ? -17.493 -5.395 -2.701 1.00 98.06 71 LYS A CA 1
ATOM 552 C C . LYS A 1 71 ? -16.858 -5.424 -1.307 1.00 98.06 71 LYS A C 1
ATOM 554 O O . LYS A 1 71 ? -17.495 -5.915 -0.379 1.00 98.06 71 LYS A O 1
ATOM 559 N N . GLY A 1 72 ? -15.638 -4.899 -1.157 1.00 96.81 72 GLY A N 1
ATOM 560 C CA . GLY A 1 72 ? -14.894 -4.889 0.100 1.00 96.81 72 GLY A CA 1
ATOM 561 C C . GLY A 1 72 ? -14.228 -6.225 0.427 1.00 96.81 72 GLY A C 1
ATOM 562 O O . GLY A 1 72 ? -13.910 -6.464 1.589 1.00 96.81 72 GLY A O 1
ATOM 563 N N . GLN A 1 73 ? -14.044 -7.100 -0.564 1.00 97.88 73 GLN A N 1
ATOM 564 C CA . GLN A 1 73 ? -13.296 -8.350 -0.416 1.00 97.88 73 GLN A CA 1
ATOM 565 C C . GLN A 1 73 ? -11.805 -8.071 -0.596 1.00 97.88 73 GLN A C 1
ATOM 567 O O . GLN A 1 73 ? -11.456 -7.284 -1.472 1.00 97.88 73 GLN A O 1
ATOM 572 N N . LEU A 1 74 ? -10.964 -8.692 0.236 1.00 94.44 74 LEU A N 1
ATOM 573 C CA . LEU A 1 74 ? -9.502 -8.586 0.171 1.00 94.44 74 LEU A CA 1
ATOM 574 C C . LEU A 1 74 ? -8.941 -9.268 -1.088 1.00 94.44 74 LEU A C 1
ATOM 576 O O . LEU A 1 74 ? -9.421 -10.385 -1.390 1.00 94.44 74 LEU A O 1
#

Radius of gyratio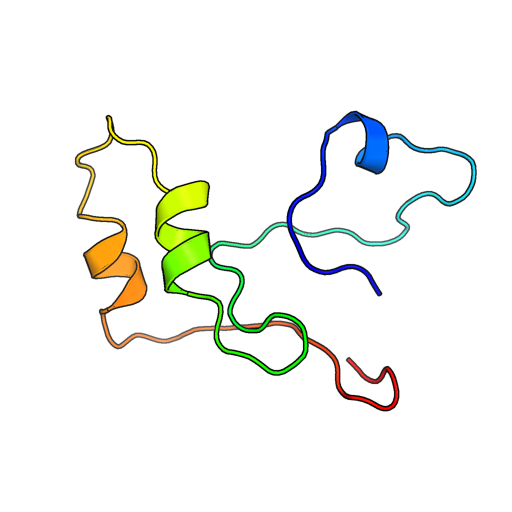n: 14.53 Å; chains: 1; bounding box: 39×25×34 Å